Protein AF-A0A7S0CNH3-F1 (afdb_monomer_lite)

Secondary structure (DSSP, 8-state):
-TTTSS--GGGSPP--HHHHHHHHHHHHHHTT---EEEEEEETHHHHHHHHHHHHH--SS----TT--SS-SEEEEEEES--SS--HHHHHHHHHHHT-

Radius of gyration: 16.24 Å; chains: 1; bounding box: 34×35×37 Å

Sequence (99 aa):
HPQTGSVYGNDFPDISVQDTVRLQLKMLKSIGVRGVKCVVGGSFGGMQCVEYAAQAGTSANPWNLDGSSSPFVRSVIPIGCGAAHTGWQIAISEVQRQA

Structure (mmCIF, N/CA/C/O backbone):
data_AF-A0A7S0CNH3-F1
#
_entry.id   AF-A0A7S0CNH3-F1
#
loop_
_atom_site.group_PDB
_atom_site.id
_atom_site.type_symbol
_atom_site.label_atom_id
_atom_site.label_alt_id
_atom_site.label_comp_id
_atom_site.label_asym_id
_atom_site.label_entity_id
_atom_site.label_seq_id
_atom_site.pdbx_PDB_ins_code
_atom_site.Cartn_x
_atom_site.Cartn_y
_atom_site.Cartn_z
_atom_site.occupancy
_atom_site.B_iso_or_equiv
_atom_site.auth_seq_id
_atom_site.auth_comp_id
_atom_site.auth_asym_id
_atom_site.auth_atom_id
_atom_site.pdbx_PDB_model_num
ATOM 1 N N . HIS A 1 1 ? -16.843 -6.381 17.749 1.00 83.31 1 HIS A N 1
ATOM 2 C CA . HIS A 1 1 ? -16.033 -7.173 18.681 1.00 83.31 1 HIS A CA 1
ATOM 3 C C . HIS A 1 1 ? -16.653 -8.565 18.825 1.00 83.31 1 HIS A C 1
ATOM 5 O O . HIS A 1 1 ? -17.602 -8.725 19.579 1.00 83.31 1 HIS A O 1
ATOM 11 N N . PRO A 1 2 ? -16.200 -9.564 18.042 1.00 89.44 2 PRO A N 1
ATOM 12 C CA . PRO A 1 2 ? -16.767 -10.917 18.016 1.00 89.44 2 PRO A CA 1
ATOM 13 C C . PRO A 1 2 ? -16.840 -11.598 19.387 1.00 89.44 2 PRO A C 1
ATOM 15 O O . PRO A 1 2 ? -17.740 -12.394 19.620 1.00 89.44 2 PRO A O 1
ATOM 18 N N . GLN A 1 3 ? -15.918 -11.265 20.292 1.00 92.88 3 GLN A N 1
ATOM 19 C CA . GLN A 1 3 ? -15.840 -11.818 21.641 1.00 92.88 3 GLN A CA 1
ATOM 20 C C . GLN A 1 3 ? -16.935 -11.276 22.572 1.00 92.88 3 GLN A C 1
ATOM 22 O O . GLN A 1 3 ? -17.385 -11.997 23.455 1.00 92.88 3 GLN A O 1
ATOM 27 N N . THR A 1 4 ? -17.368 -10.024 22.388 1.00 92.56 4 THR A N 1
ATOM 28 C CA . THR A 1 4 ? -18.365 -9.368 23.260 1.00 92.56 4 THR A CA 1
ATOM 29 C C . THR A 1 4 ? -19.693 -9.079 22.563 1.00 92.56 4 THR A C 1
ATOM 31 O O . THR A 1 4 ? -20.643 -8.658 23.212 1.00 92.56 4 THR A O 1
ATOM 34 N N . GLY A 1 5 ? -19.765 -9.228 21.239 1.00 94.62 5 GLY A N 1
ATOM 35 C CA . GLY A 1 5 ? -20.914 -8.828 20.423 1.00 94.62 5 GLY A CA 1
ATOM 36 C C . GLY A 1 5 ? -21.106 -7.311 20.264 1.00 94.62 5 GLY A C 1
ATOM 37 O O . GLY A 1 5 ? -22.018 -6.896 19.557 1.00 94.62 5 GLY A O 1
ATOM 38 N N . SER A 1 6 ? -20.260 -6.469 20.871 1.00 95.31 6 SER A N 1
ATOM 39 C CA . SER A 1 6 ? -20.374 -5.002 20.819 1.00 95.31 6 SER A CA 1
ATOM 40 C C . SER A 1 6 ? -19.601 -4.382 19.646 1.00 95.31 6 SER A C 1
ATOM 42 O O . SER A 1 6 ? -18.768 -5.031 19.008 1.00 95.31 6 SER A O 1
ATOM 44 N N . VAL A 1 7 ? -19.848 -3.103 19.344 1.00 95.62 7 VAL A N 1
ATOM 45 C CA . VAL A 1 7 ? -19.007 -2.319 18.418 1.00 95.62 7 VAL A CA 1
ATOM 46 C C . VAL A 1 7 ? -17.607 -2.156 19.023 1.00 95.62 7 VAL A C 1
ATOM 48 O O . VAL A 1 7 ? -17.477 -2.086 20.240 1.00 95.62 7 VAL A O 1
ATOM 51 N N . TYR A 1 8 ? -16.563 -2.134 18.185 1.00 95.75 8 TYR A N 1
ATOM 52 C CA . TYR A 1 8 ? -15.178 -2.010 18.658 1.00 95.75 8 TYR A CA 1
ATOM 53 C C . TYR A 1 8 ? -14.876 -0.641 19.284 1.00 95.75 8 TYR A C 1
ATOM 55 O O . TYR A 1 8 ? -14.252 -0.588 20.331 1.00 95.75 8 TYR A O 1
ATOM 63 N N . GLY A 1 9 ? -15.322 0.466 18.678 1.00 93.31 9 GLY A N 1
ATOM 64 C CA . GLY A 1 9 ? -15.016 1.805 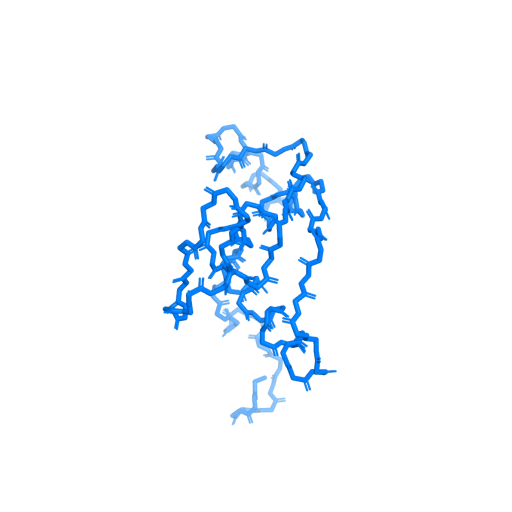19.193 1.00 93.31 9 GLY A CA 1
ATOM 65 C C . GLY A 1 9 ? -13.509 1.996 19.401 1.00 93.31 9 GLY A C 1
ATOM 66 O O . GLY A 1 9 ? -12.724 1.699 18.503 1.00 93.31 9 GLY A O 1
ATOM 67 N N . ASN A 1 10 ? -13.121 2.429 20.600 1.00 91.94 10 ASN A N 1
ATOM 68 C CA . ASN A 1 10 ? -11.718 2.627 20.979 1.00 91.94 10 ASN A CA 1
ATOM 69 C C . ASN A 1 10 ? -10.938 1.315 21.177 1.00 91.94 10 ASN A C 1
ATOM 71 O O . ASN A 1 10 ? -9.715 1.355 21.217 1.00 91.94 10 ASN A O 1
ATOM 75 N N . ASP A 1 11 ? -11.615 0.164 21.268 1.00 93.44 11 ASP A N 1
ATOM 76 C CA . ASP A 1 11 ? -10.965 -1.153 21.330 1.00 93.44 11 ASP A CA 1
ATOM 77 C C . ASP A 1 11 ? -10.524 -1.642 19.938 1.00 93.44 11 ASP A C 1
ATOM 79 O O . ASP A 1 11 ? -9.997 -2.749 19.794 1.00 93.44 11 ASP A O 1
ATOM 83 N N . PHE A 1 12 ? -10.789 -0.867 18.878 1.00 94.75 12 PHE A N 1
ATOM 84 C CA . PHE A 1 12 ? -10.273 -1.190 17.555 1.00 94.75 12 PHE A CA 1
ATOM 85 C C . PHE A 1 12 ? -8.748 -1.005 17.540 1.00 94.75 12 PHE A C 1
ATOM 87 O O . PHE A 1 12 ? -8.265 0.032 17.989 1.00 94.75 12 PHE A O 1
ATOM 94 N N . PRO A 1 13 ? -7.977 -1.982 17.030 1.00 93.56 13 PRO A N 1
ATOM 95 C CA . PRO A 1 13 ? -6.525 -1.884 17.028 1.00 93.56 13 PRO A CA 1
ATOM 96 C C . PRO A 1 13 ? -6.049 -0.757 16.113 1.00 93.56 13 PRO A C 1
ATOM 98 O O . PRO A 1 13 ? -6.666 -0.473 15.083 1.00 93.56 13 PRO A O 1
ATOM 101 N N . ASP A 1 14 ? -4.898 -0.182 16.448 1.00 94.69 14 ASP A N 1
ATOM 102 C CA . ASP A 1 14 ? -4.206 0.731 15.548 1.00 94.69 14 ASP A CA 1
ATOM 103 C C . ASP A 1 14 ? -3.906 0.030 14.218 1.00 94.69 14 ASP A C 1
ATOM 105 O O . ASP A 1 14 ? -3.390 -1.091 14.182 1.00 94.69 14 ASP A O 1
ATOM 109 N N . ILE A 1 15 ? -4.240 0.701 13.115 1.00 95.38 15 ILE A N 1
ATOM 110 C CA . ILE A 1 15 ? -4.011 0.200 11.760 1.00 95.38 15 ILE A CA 1
ATOM 111 C C . ILE A 1 15 ? -3.023 1.084 11.015 1.00 95.38 15 ILE A C 1
ATOM 113 O O . ILE A 1 15 ? -3.070 2.313 11.084 1.00 95.38 15 ILE A O 1
ATOM 117 N N . SER A 1 16 ? -2.153 0.446 10.240 1.00 94.94 16 SER A N 1
ATOM 118 C CA . SER A 1 16 ? -1.217 1.129 9.354 1.00 94.94 16 SER A CA 1
ATOM 119 C C . SER A 1 16 ? -1.613 0.999 7.878 1.00 94.94 16 SER A C 1
ATOM 121 O O . SER A 1 16 ? -2.442 0.173 7.474 1.00 94.94 16 SER A O 1
ATOM 123 N N . VAL A 1 17 ? -0.952 1.789 7.025 1.00 95.56 17 VAL A N 1
ATOM 124 C CA . VAL A 1 17 ? -0.994 1.600 5.562 1.00 95.56 17 VAL A CA 1
ATOM 125 C C . VAL A 1 17 ? -0.523 0.189 5.187 1.00 95.56 17 VAL A C 1
ATOM 127 O O . VAL A 1 17 ? -1.091 -0.430 4.286 1.00 95.56 17 VAL A O 1
ATOM 130 N N . GLN A 1 18 ? 0.451 -0.355 5.924 1.00 95.81 18 GLN A N 1
ATOM 131 C CA . GLN A 1 18 ? 0.986 -1.698 5.701 1.00 95.81 18 GLN A CA 1
ATOM 132 C C . GLN A 1 18 ? -0.077 -2.773 5.914 1.00 95.81 18 GLN A C 1
ATOM 134 O O . GLN A 1 18 ? -0.176 -3.709 5.118 1.00 95.81 18 GLN A O 1
ATOM 139 N N . ASP A 1 19 ? -0.902 -2.627 6.951 1.00 97.38 19 ASP A N 1
ATOM 140 C CA . ASP A 1 19 ? -1.987 -3.567 7.243 1.00 97.38 19 ASP A CA 1
ATOM 141 C C . ASP A 1 19 ? -3.070 -3.515 6.169 1.00 97.38 19 ASP A C 1
ATOM 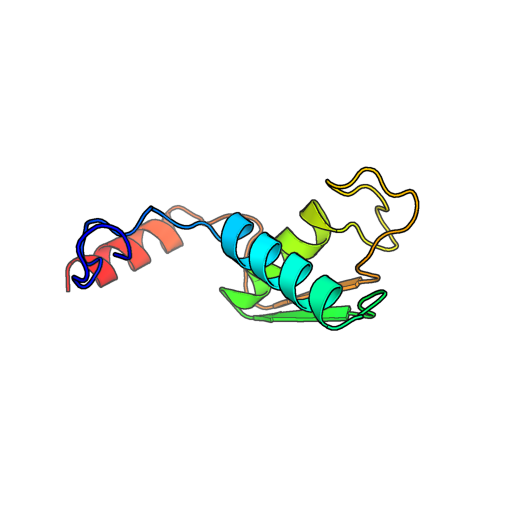143 O O . ASP A 1 19 ? -3.555 -4.559 5.726 1.00 97.38 19 ASP A O 1
ATOM 147 N N . THR A 1 20 ? -3.380 -2.310 5.687 1.00 97.06 20 THR A N 1
ATOM 148 C CA . THR A 1 20 ? -4.329 -2.100 4.587 1.00 97.06 20 THR A CA 1
ATOM 149 C C . THR A 1 20 ? -3.859 -2.803 3.313 1.00 97.06 20 THR A C 1
ATOM 151 O O . THR A 1 20 ? -4.606 -3.592 2.733 1.00 97.06 20 THR A O 1
ATOM 154 N N . VAL A 1 21 ? -2.605 -2.596 2.899 1.00 97.56 21 VAL A N 1
ATOM 155 C CA . VAL A 1 21 ? -2.055 -3.239 1.692 1.00 97.56 21 VAL A CA 1
ATOM 156 C C . VAL A 1 21 ? -1.937 -4.751 1.861 1.00 97.56 21 VAL A C 1
ATOM 158 O O . VAL A 1 21 ? -2.283 -5.504 0.949 1.00 97.56 21 VAL A O 1
ATOM 161 N N . ARG A 1 22 ? -1.540 -5.232 3.044 1.00 96.62 22 ARG A N 1
ATOM 162 C CA . ARG A 1 22 ? -1.484 -6.671 3.340 1.00 96.62 22 ARG A CA 1
ATOM 163 C C . ARG A 1 22 ? -2.865 -7.320 3.225 1.00 96.62 22 ARG A C 1
ATOM 165 O O . ARG A 1 22 ? -2.978 -8.421 2.681 1.00 96.62 22 ARG A O 1
ATOM 172 N N . LEU A 1 23 ? -3.912 -6.653 3.714 1.00 97.56 23 LEU A N 1
ATOM 173 C CA . LEU A 1 23 ? -5.298 -7.103 3.572 1.00 97.56 23 LEU A CA 1
ATOM 174 C C . LEU A 1 23 ? -5.719 -7.148 2.099 1.00 97.56 23 LEU A C 1
ATOM 176 O O . LEU A 1 23 ? -6.237 -8.169 1.646 1.00 97.56 23 LEU A O 1
ATOM 180 N N . GLN A 1 24 ? -5.457 -6.083 1.341 1.00 97.50 24 GLN A N 1
ATOM 181 C CA . GLN A 1 24 ? -5.801 -6.019 -0.081 1.00 97.50 24 GLN A CA 1
ATOM 182 C C . GLN A 1 24 ? -5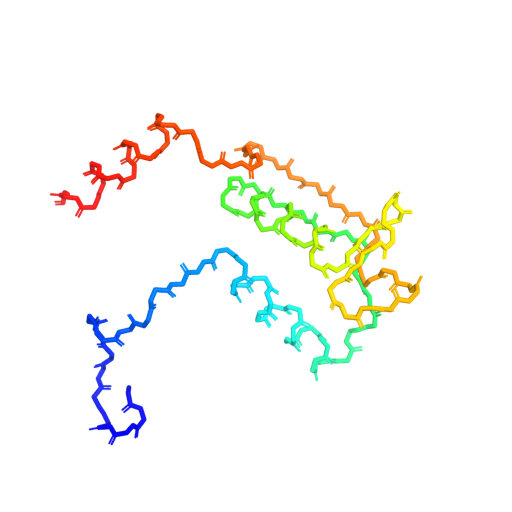.069 -7.100 -0.894 1.00 97.50 24 GLN A C 1
ATOM 184 O O . GLN A 1 24 ? -5.686 -7.770 -1.718 1.00 97.50 24 GLN A O 1
ATOM 189 N N . LEU A 1 25 ? -3.777 -7.341 -0.639 1.00 96.31 25 LEU A N 1
ATOM 190 C CA . LEU A 1 25 ? -3.011 -8.422 -1.272 1.00 96.31 25 LEU A CA 1
ATOM 191 C C . LEU A 1 25 ? -3.608 -9.802 -0.974 1.00 96.31 25 LEU A C 1
ATOM 193 O O . LEU A 1 25 ? -3.752 -10.618 -1.886 1.00 96.31 25 LEU A O 1
ATOM 197 N N . LYS A 1 26 ? -3.980 -10.065 0.286 1.00 96.38 26 LYS A N 1
ATOM 198 C CA . LYS A 1 26 ? -4.653 -11.315 0.674 1.00 96.38 26 LYS A CA 1
ATOM 199 C C . LYS A 1 26 ? -5.993 -11.477 -0.042 1.00 96.38 26 LYS A C 1
ATOM 201 O O . LYS A 1 26 ? -6.268 -12.559 -0.550 1.00 96.38 26 LYS A O 1
ATOM 206 N N . MET A 1 27 ? -6.782 -10.409 -0.121 1.00 97.94 27 MET A N 1
ATOM 207 C CA . MET A 1 27 ? -8.071 -10.397 -0.814 1.00 97.94 27 MET A CA 1
ATOM 208 C C . MET A 1 27 ? -7.916 -10.655 -2.319 1.00 97.94 27 MET A C 1
ATOM 210 O O . MET A 1 27 ? -8.617 -11.495 -2.874 1.00 97.94 27 MET A O 1
ATOM 214 N N . LEU A 1 28 ? -6.956 -10.006 -2.985 1.00 97.19 28 LEU A N 1
ATOM 215 C CA . LEU A 1 28 ? -6.665 -10.254 -4.402 1.00 97.19 28 LEU A CA 1
ATOM 216 C C . LEU A 1 28 ? -6.292 -11.723 -4.645 1.00 97.19 28 LEU A C 1
ATOM 218 O O . LEU A 1 28 ? -6.837 -12.366 -5.544 1.00 97.19 28 LEU A O 1
ATOM 222 N N . LYS A 1 29 ? -5.406 -12.277 -3.809 1.00 94.56 29 LYS A N 1
ATOM 223 C CA . LYS A 1 29 ? -5.024 -13.694 -3.880 1.00 94.56 29 LYS A CA 1
ATOM 224 C C . LYS A 1 29 ? -6.228 -14.616 -3.630 1.00 94.56 29 LYS A C 1
ATOM 226 O O . LYS A 1 29 ? -6.370 -15.613 -4.333 1.00 94.56 29 LYS A O 1
ATOM 231 N N . SER A 1 30 ? -7.123 -14.279 -2.695 1.00 97.50 30 SER A N 1
ATOM 232 C CA . SER A 1 30 ? -8.289 -15.115 -2.363 1.00 97.50 30 SER A CA 1
ATOM 233 C C . SER A 1 30 ? -9.344 -15.167 -3.468 1.00 97.50 30 SER A C 1
ATOM 235 O O . SER A 1 30 ? -10.054 -16.161 -3.573 1.00 97.50 30 SER A O 1
ATOM 237 N N . ILE A 1 31 ? -9.439 -14.131 -4.306 1.00 98.19 31 ILE A N 1
ATOM 238 C CA . ILE A 1 31 ? -10.329 -14.117 -5.481 1.00 98.19 31 ILE A CA 1
ATOM 239 C C . ILE A 1 31 ? -9.646 -14.648 -6.756 1.00 98.19 31 ILE A C 1
ATOM 241 O O . ILE A 1 31 ? -10.198 -14.534 -7.848 1.00 98.19 31 ILE A O 1
ATOM 245 N N . GLY A 1 32 ? -8.443 -15.223 -6.640 1.00 97.31 32 GLY A N 1
ATOM 246 C CA . GLY A 1 32 ? -7.733 -15.869 -7.747 1.00 97.31 32 GLY A CA 1
ATOM 247 C C . GLY A 1 32 ? -6.916 -14.931 -8.643 1.00 97.31 32 GLY A C 1
ATOM 248 O O . GLY A 1 32 ? -6.472 -15.348 -9.717 1.00 97.31 32 GLY A O 1
ATOM 249 N N . VAL A 1 33 ? -6.673 -13.679 -8.235 1.00 97.38 33 VAL A N 1
ATOM 250 C CA . VAL A 1 33 ? -5.765 -12.786 -8.972 1.00 97.38 33 VAL A CA 1
ATOM 251 C C . VAL A 1 33 ? -4.341 -13.318 -8.850 1.00 97.38 33 VAL A C 1
ATOM 253 O O . VAL A 1 33 ? -3.819 -13.499 -7.753 1.00 97.38 33 VAL A O 1
ATOM 256 N N . ARG A 1 34 ? -3.696 -13.550 -9.996 1.00 94.00 34 ARG A N 1
ATOM 257 C CA . ARG A 1 34 ? -2.328 -14.098 -10.074 1.00 94.00 34 ARG A CA 1
ATOM 258 C C . ARG A 1 34 ? -1.239 -13.032 -10.154 1.00 94.00 34 ARG A C 1
ATOM 260 O O . ARG A 1 34 ? -0.063 -13.345 -10.021 1.00 94.00 34 ARG A O 1
ATOM 267 N N . GLY A 1 35 ? -1.631 -11.790 -10.395 1.00 94.69 35 GLY A N 1
ATOM 268 C CA . GLY A 1 35 ? -0.729 -10.655 -10.437 1.00 94.69 35 GLY A CA 1
ATOM 269 C C . GLY A 1 35 ? -1.454 -9.389 -10.866 1.00 94.69 35 GLY A C 1
ATOM 270 O O . GLY A 1 35 ? -2.525 -9.437 -11.475 1.00 94.69 35 GLY A O 1
ATOM 271 N N . VAL A 1 36 ? -0.850 -8.253 -10.547 1.00 97.00 36 VAL A N 1
ATOM 272 C CA . VAL A 1 36 ? -1.372 -6.916 -10.817 1.00 97.00 36 VAL A CA 1
ATOM 273 C C . VAL A 1 36 ? -0.428 -6.204 -11.771 1.00 97.00 36 VAL A C 1
ATOM 275 O O . VAL A 1 36 ? 0.769 -6.066 -11.514 1.00 97.00 36 VAL A O 1
ATOM 278 N N . LYS A 1 37 ? -0.967 -5.722 -12.893 1.00 97.75 37 LYS A N 1
ATOM 279 C CA . LYS A 1 37 ? -0.166 -5.008 -13.893 1.00 97.75 37 LYS A CA 1
ATOM 280 C C . LYS A 1 37 ? 0.333 -3.666 -13.366 1.00 97.75 37 LYS A C 1
ATOM 282 O O . LYS A 1 37 ? 1.484 -3.324 -13.602 1.00 97.75 37 LYS A O 1
ATOM 287 N N . CYS A 1 38 ? -0.527 -2.913 -12.693 1.00 97.81 38 CYS A N 1
ATOM 288 C CA . CYS A 1 38 ? -0.193 -1.602 -12.167 1.00 97.81 38 CYS A CA 1
ATOM 289 C C . CYS A 1 38 ? -1.091 -1.267 -10.975 1.00 97.81 38 CYS A C 1
ATOM 291 O O . CYS A 1 38 ? -2.294 -1.517 -11.041 1.00 97.81 38 CYS A O 1
ATOM 293 N N . VAL A 1 39 ? -0.513 -0.701 -9.917 1.00 98.06 39 VAL A N 1
ATOM 294 C CA . VAL A 1 39 ? -1.260 -0.070 -8.820 1.00 98.06 39 VAL A CA 1
ATOM 295 C C . VAL A 1 39 ? -1.142 1.443 -8.980 1.00 98.06 39 VAL A C 1
ATOM 297 O O . VAL A 1 39 ? -0.037 1.956 -9.146 1.00 98.06 39 VAL A O 1
ATOM 300 N N . VAL A 1 40 ? -2.265 2.155 -8.954 1.00 98.25 40 VAL A N 1
ATOM 301 C CA . VAL A 1 40 ? -2.320 3.609 -9.161 1.00 98.25 40 VAL A CA 1
ATOM 302 C C . VAL A 1 40 ? -3.103 4.240 -8.023 1.00 98.25 40 VAL A C 1
ATOM 304 O O . VAL A 1 40 ? -4.163 3.735 -7.654 1.00 98.25 40 VAL A O 1
ATOM 307 N N . GLY A 1 41 ? -2.610 5.350 -7.478 1.00 97.69 41 GLY A N 1
ATOM 308 C CA . GLY A 1 41 ? -3.259 5.990 -6.343 1.00 97.69 41 GLY A CA 1
ATOM 309 C C . GLY A 1 41 ? -2.693 7.365 -6.024 1.00 97.69 41 GLY A C 1
ATOM 310 O O . GLY A 1 41 ? -1.490 7.603 -6.133 1.00 97.69 41 GLY A O 1
ATOM 311 N N . GLY A 1 42 ? -3.583 8.271 -5.615 1.00 96.56 42 GLY A N 1
ATOM 312 C CA . GLY A 1 42 ? -3.239 9.620 -5.175 1.00 96.56 42 GLY A CA 1
ATOM 313 C C . GLY A 1 42 ? -3.312 9.791 -3.658 1.00 96.56 42 GLY A C 1
ATOM 314 O O . GLY A 1 42 ? -4.094 9.100 -3.005 1.00 96.56 42 GLY A O 1
ATOM 315 N N . SER A 1 43 ? -2.538 10.724 -3.092 1.00 94.25 43 SER A N 1
ATOM 316 C CA . SER A 1 43 ? -2.556 11.060 -1.657 1.00 94.25 43 SER A CA 1
ATOM 317 C C . SER A 1 43 ? -2.366 9.803 -0.783 1.00 94.25 43 SER A C 1
ATOM 319 O O . SER A 1 43 ? -1.370 9.096 -0.942 1.00 94.25 43 SER A O 1
ATOM 321 N N . PHE A 1 44 ? -3.324 9.455 0.078 1.00 93.88 44 PHE A N 1
ATOM 322 C CA . PHE A 1 44 ? -3.307 8.213 0.858 1.00 93.88 44 PHE A CA 1
ATOM 323 C C . PHE A 1 44 ? -3.227 6.946 -0.016 1.00 93.88 44 PHE A C 1
ATOM 325 O O . PHE A 1 44 ? -2.516 5.999 0.313 1.00 93.88 44 PHE A O 1
ATOM 332 N N . GLY A 1 45 ? -3.885 6.936 -1.179 1.00 96.50 45 GLY A N 1
ATOM 333 C CA . GLY A 1 45 ? -3.760 5.846 -2.152 1.00 96.50 45 GLY A CA 1
ATOM 334 C C . GLY A 1 45 ? -2.370 5.775 -2.792 1.00 96.50 45 GLY A C 1
ATOM 335 O O . GLY A 1 45 ? -1.907 4.697 -3.155 1.00 96.50 45 GLY A O 1
ATOM 336 N N . GLY A 1 46 ? -1.668 6.905 -2.890 1.00 96.94 46 GLY A N 1
ATOM 337 C CA . GLY A 1 46 ? -0.277 6.938 -3.338 1.00 96.94 46 GLY A CA 1
ATOM 338 C C . GLY A 1 46 ? 0.666 6.305 -2.314 1.00 96.94 46 GLY A C 1
ATOM 339 O O . GLY A 1 46 ? 1.555 5.544 -2.689 1.00 96.94 46 GLY A O 1
ATOM 340 N N . MET A 1 47 ? 0.413 6.516 -1.019 1.00 96.19 47 MET A N 1
ATOM 341 C CA . MET A 1 47 ? 1.138 5.819 0.051 1.00 96.19 47 MET A CA 1
ATOM 342 C C . MET A 1 47 ? 0.908 4.305 -0.017 1.00 96.19 47 MET A C 1
ATOM 344 O O . MET A 1 47 ? 1.859 3.534 0.085 1.00 96.19 47 MET A O 1
ATOM 348 N N . GLN A 1 48 ? -0.327 3.868 -0.292 1.00 97.56 48 GLN A N 1
ATOM 349 C CA . GLN A 1 48 ? -0.610 2.452 -0.546 1.00 97.56 48 GLN A CA 1
ATOM 350 C C . GLN A 1 48 ? 0.155 1.927 -1.770 1.00 97.56 48 GLN A C 1
ATOM 352 O O . GLN A 1 48 ? 0.684 0.825 -1.714 1.00 97.56 48 GLN A O 1
ATOM 357 N N . CYS A 1 49 ? 0.281 2.700 -2.856 1.00 97.31 49 CYS A N 1
ATOM 358 C CA . CYS A 1 49 ? 1.080 2.296 -4.023 1.00 97.31 49 CYS A CA 1
ATOM 359 C C . CYS A 1 49 ? 2.545 2.031 -3.662 1.00 97.31 49 CYS A C 1
ATOM 361 O O . CYS A 1 49 ? 3.113 1.032 -4.100 1.00 97.31 49 CYS A O 1
ATOM 363 N N . VAL A 1 50 ? 3.154 2.911 -2.862 1.00 95.44 50 VAL A N 1
ATOM 364 C CA . VAL A 1 50 ? 4.530 2.722 -2.374 1.00 95.44 50 VAL A CA 1
ATOM 365 C C . VAL A 1 50 ? 4.624 1.444 -1.540 1.00 95.44 50 VAL A C 1
ATOM 367 O O . VAL A 1 50 ? 5.522 0.630 -1.749 1.00 95.44 50 VAL A O 1
ATOM 370 N N . GLU A 1 51 ? 3.653 1.216 -0.663 1.00 96.06 51 GLU A N 1
ATOM 371 C CA . GLU A 1 51 ? 3.612 0.030 0.186 1.00 96.06 51 GLU A CA 1
ATOM 372 C C . GLU A 1 51 ? 3.368 -1.267 -0.611 1.00 96.06 51 GLU A C 1
ATOM 374 O O . GLU A 1 51 ? 3.957 -2.300 -0.307 1.00 96.06 51 GLU A O 1
ATOM 379 N N . TYR A 1 52 ? 2.595 -1.227 -1.699 1.00 96.56 52 TYR A N 1
ATOM 380 C CA . TYR A 1 52 ? 2.477 -2.346 -2.638 1.00 96.56 52 TYR A CA 1
ATOM 381 C C . TYR A 1 52 ? 3.828 -2.712 -3.255 1.00 96.56 52 TYR A C 1
ATOM 383 O O . TYR A 1 52 ? 4.158 -3.895 -3.333 1.00 96.56 52 TYR A O 1
ATOM 391 N N . ALA A 1 53 ? 4.618 -1.719 -3.672 1.00 94.75 53 ALA A N 1
ATOM 392 C CA . ALA A 1 53 ? 5.950 -1.968 -4.217 1.00 94.75 53 AL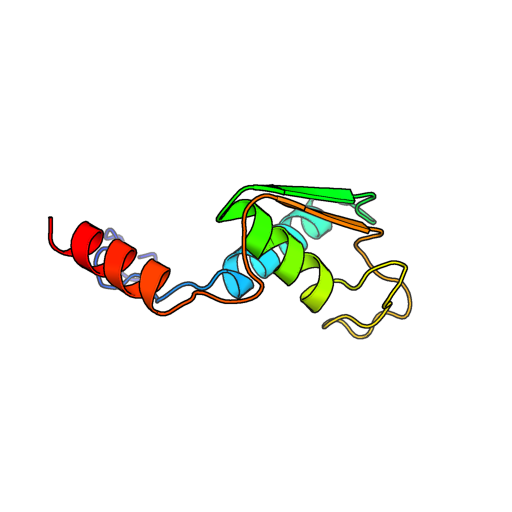A A CA 1
ATOM 393 C C . ALA A 1 53 ? 6.890 -2.594 -3.177 1.00 94.75 53 ALA A C 1
ATOM 395 O O . ALA A 1 53 ? 7.674 -3.472 -3.530 1.00 94.75 53 ALA A O 1
ATOM 396 N N . ALA A 1 54 ? 6.787 -2.176 -1.912 1.00 93.06 54 ALA A N 1
ATOM 397 C CA . ALA A 1 54 ? 7.561 -2.754 -0.820 1.00 93.06 54 ALA A CA 1
ATOM 398 C C . ALA A 1 54 ? 7.119 -4.193 -0.508 1.00 93.06 54 ALA A C 1
ATOM 400 O O . ALA A 1 54 ? 7.943 -5.098 -0.464 1.00 93.06 54 ALA A O 1
ATOM 401 N N . GLN A 1 55 ? 5.822 -4.449 -0.330 1.00 94.88 55 GLN A N 1
ATOM 402 C CA . GLN A 1 55 ? 5.358 -5.762 0.124 1.00 94.88 55 GLN A CA 1
ATOM 403 C C . GLN A 1 55 ? 5.338 -6.831 -0.973 1.00 94.88 55 GLN A C 1
ATOM 405 O O . GLN A 1 55 ? 5.584 -8.005 -0.692 1.00 94.88 55 GLN A O 1
ATOM 410 N N . ALA A 1 56 ? 5.006 -6.447 -2.206 1.00 95.00 56 ALA A N 1
ATOM 411 C CA . ALA A 1 56 ? 4.703 -7.365 -3.305 1.00 95.00 56 ALA A CA 1
ATOM 412 C C . ALA A 1 56 ? 5.739 -7.343 -4.442 1.00 95.00 56 ALA A C 1
ATOM 414 O O . ALA A 1 56 ? 5.589 -8.082 -5.424 1.00 95.00 56 ALA A O 1
ATOM 415 N N . GLY A 1 57 ? 6.772 -6.510 -4.306 1.00 93.94 57 GLY A N 1
ATOM 416 C CA . GLY A 1 57 ? 7.789 -6.291 -5.321 1.00 93.94 57 GLY A CA 1
ATOM 417 C C . GLY A 1 57 ? 7.258 -5.600 -6.570 1.00 93.94 57 GLY A C 1
ATOM 418 O O . GLY A 1 57 ? 6.066 -5.348 -6.744 1.00 93.94 57 GLY A O 1
ATOM 419 N N . THR A 1 58 ? 8.178 -5.278 -7.467 1.00 95.56 58 THR A N 1
ATOM 420 C CA . THR A 1 58 ? 7.912 -4.699 -8.783 1.00 95.56 58 THR A CA 1
ATOM 421 C C . THR A 1 58 ? 8.800 -5.341 -9.839 1.00 95.56 58 THR A C 1
ATOM 423 O O . THR A 1 58 ? 9.739 -6.073 -9.544 1.00 95.56 58 THR A O 1
ATOM 426 N N . SER A 1 59 ? 8.562 -5.010 -11.107 1.00 94.00 59 SER A N 1
ATOM 427 C CA . SER A 1 59 ? 9.479 -5.378 -12.196 1.00 94.00 59 SER A CA 1
ATOM 428 C C . SER A 1 59 ? 10.912 -4.922 -11.983 1.00 94.00 59 SER A C 1
ATOM 430 O O . SER A 1 59 ? 11.831 -5.600 -12.427 1.00 94.00 59 SER A O 1
ATOM 432 N N . ALA A 1 60 ? 11.066 -3.728 -11.409 1.00 92.06 60 ALA A N 1
ATOM 433 C CA . ALA A 1 60 ? 12.353 -3.077 -11.224 1.00 92.06 60 ALA A CA 1
ATOM 434 C C . ALA A 1 60 ? 13.056 -3.575 -9.956 1.00 92.06 60 ALA A C 1
ATOM 436 O O . ALA A 1 60 ? 14.279 -3.561 -9.887 1.00 92.06 60 ALA A O 1
ATOM 437 N N . ASN A 1 61 ? 12.284 -4.037 -8.972 1.00 91.19 61 ASN A N 1
ATOM 438 C CA . ASN A 1 61 ? 12.783 -4.640 -7.748 1.00 91.19 61 ASN A CA 1
ATOM 439 C C . ASN A 1 61 ? 11.899 -5.844 -7.384 1.00 91.19 61 ASN A C 1
ATOM 441 O O . ASN A 1 61 ? 10.833 -5.638 -6.804 1.00 91.19 61 ASN A O 1
ATOM 445 N N . PRO A 1 62 ? 12.301 -7.081 -7.725 1.00 90.00 62 PRO A N 1
ATOM 446 C CA . PRO A 1 62 ? 11.474 -8.266 -7.514 1.00 90.00 62 PRO A CA 1
ATOM 447 C C . PRO A 1 62 ? 11.391 -8.699 -6.044 1.00 90.00 62 PRO A C 1
ATOM 449 O O . PRO A 1 62 ? 10.625 -9.615 -5.747 1.00 90.00 62 PRO A O 1
ATOM 452 N N . TRP A 1 63 ? 12.146 -8.060 -5.138 1.00 88.81 63 TRP A N 1
ATOM 453 C CA . TRP A 1 63 ? 12.063 -8.331 -3.705 1.00 88.81 63 TRP A CA 1
ATOM 454 C C . TRP A 1 63 ? 10.633 -8.145 -3.198 1.00 88.81 63 TRP A C 1
ATOM 456 O O . TRP A 1 63 ? 9.971 -7.166 -3.532 1.00 88.81 63 TRP A O 1
ATOM 466 N N . ASN A 1 64 ? 10.159 -9.084 -2.388 1.00 90.25 64 ASN A N 1
ATOM 467 C CA . ASN A 1 64 ? 8.830 -9.066 -1.796 1.00 90.25 64 ASN A CA 1
ATOM 468 C C . ASN A 1 64 ? 8.854 -9.794 -0.444 1.00 90.25 64 ASN A C 1
ATOM 470 O O . ASN A 1 64 ? 9.777 -10.552 -0.140 1.00 90.25 64 ASN A O 1
ATOM 474 N N . LEU A 1 65 ? 7.825 -9.565 0.372 1.00 86.56 65 LEU A N 1
ATOM 475 C CA . LEU A 1 65 ? 7.740 -10.124 1.723 1.00 86.56 65 LEU A CA 1
ATOM 476 C C . LEU A 1 65 ? 7.412 -11.621 1.759 1.00 86.56 65 LEU A C 1
ATOM 478 O O . LEU A 1 65 ? 7.621 -12.249 2.793 1.00 86.56 65 LEU A O 1
ATOM 482 N N . ASP A 1 66 ? 6.872 -12.190 0.676 1.00 85.38 66 ASP A N 1
ATOM 483 C CA . ASP A 1 66 ? 6.528 -13.617 0.622 1.00 85.38 66 ASP A CA 1
ATOM 484 C C . ASP A 1 66 ? 7.671 -14.508 0.107 1.00 85.38 66 ASP A C 1
ATOM 486 O O . ASP A 1 66 ? 7.531 -15.731 0.090 1.00 85.38 66 ASP A O 1
ATOM 490 N N . GLY A 1 67 ? 8.819 -13.917 -0.246 1.00 84.00 67 GLY A N 1
ATOM 491 C CA . GLY A 1 67 ? 10.008 -14.631 -0.712 1.00 84.00 67 GLY A CA 1
ATOM 492 C C . GLY A 1 67 ? 9.875 -15.210 -2.124 1.00 84.00 67 GLY A C 1
ATOM 493 O O . GLY A 1 67 ? 10.744 -15.971 -2.554 1.00 84.00 67 GLY A O 1
ATOM 494 N N . SER A 1 68 ? 8.806 -14.875 -2.853 1.00 83.12 68 SER A N 1
ATOM 495 C CA . SER A 1 68 ? 8.594 -15.305 -4.234 1.00 83.12 68 SER A CA 1
ATOM 496 C C . SER A 1 68 ? 9.661 -14.723 -5.163 1.00 83.12 68 SER A C 1
ATOM 498 O O . SER A 1 68 ? 10.020 -13.550 -5.080 1.00 83.12 68 SER A O 1
ATOM 500 N N . SER A 1 69 ? 10.119 -15.514 -6.132 1.00 80.12 69 SER A N 1
ATOM 501 C CA . SER A 1 69 ? 11.032 -15.053 -7.187 1.00 80.12 69 SER A CA 1
ATOM 502 C C . SER A 1 69 ? 10.353 -14.175 -8.246 1.00 80.12 69 SER A C 1
ATOM 504 O O . SER A 1 69 ? 11.039 -13.491 -9.006 1.00 80.12 69 SER A O 1
ATOM 506 N N . SER A 1 70 ? 9.017 -14.172 -8.301 1.00 87.19 70 SER A N 1
ATOM 507 C CA . SER A 1 70 ? 8.237 -13.320 -9.202 1.00 87.19 70 SER A CA 1
ATOM 508 C C . SER A 1 70 ? 7.451 -12.279 -8.405 1.00 87.19 70 SER A C 1
ATOM 510 O O . SER A 1 70 ? 6.679 -12.670 -7.523 1.00 87.19 70 SER A O 1
ATOM 512 N N . PRO A 1 71 ? 7.559 -10.980 -8.743 1.00 93.31 71 PRO A N 1
ATOM 513 C CA . PRO A 1 71 ? 6.775 -9.949 -8.083 1.00 93.31 71 PRO A CA 1
ATOM 514 C C . PRO A 1 71 ? 5.291 -10.106 -8.433 1.00 93.31 71 PRO A C 1
ATOM 516 O O . PRO A 1 71 ? 4.933 -10.373 -9.586 1.00 93.31 71 PRO A O 1
ATOM 519 N N . PHE A 1 72 ? 4.419 -9.917 -7.443 1.00 94.56 72 PHE A N 1
ATOM 520 C CA . PHE A 1 72 ? 2.968 -9.966 -7.642 1.00 94.56 72 PHE A CA 1
ATOM 521 C C . PHE A 1 72 ? 2.446 -8.681 -8.302 1.00 94.56 72 PHE A C 1
ATOM 523 O O . PHE A 1 72 ? 1.451 -8.720 -9.025 1.00 94.56 72 PHE A O 1
ATOM 530 N N . VAL A 1 73 ? 3.128 -7.549 -8.108 1.00 96.69 73 VAL A N 1
ATOM 531 C CA . VAL A 1 73 ? 2.835 -6.269 -8.769 1.00 96.69 73 VAL A CA 1
ATOM 532 C C . VAL A 1 73 ? 3.913 -5.981 -9.815 1.00 96.69 73 VAL A C 1
ATOM 534 O O . VAL A 1 73 ? 5.097 -6.154 -9.562 1.00 96.69 73 VAL A O 1
ATOM 537 N N . ARG A 1 74 ? 3.544 -5.536 -11.022 1.00 96.44 74 ARG A N 1
ATOM 538 C CA . ARG A 1 74 ? 4.527 -5.222 -12.079 1.00 96.44 74 ARG A CA 1
ATOM 539 C C . ARG A 1 74 ? 5.003 -3.764 -11.993 1.00 96.44 74 ARG A C 1
ATOM 541 O O . ARG A 1 74 ? 6.204 -3.526 -12.131 1.00 96.44 74 ARG A O 1
ATOM 548 N N . SER A 1 75 ? 4.121 -2.799 -11.737 1.00 97.19 75 SER A N 1
ATOM 549 C CA . SER A 1 75 ? 4.475 -1.378 -11.577 1.00 97.19 75 SER A CA 1
ATOM 550 C C . SER A 1 75 ? 3.555 -0.641 -10.600 1.00 97.19 75 SER A C 1
ATOM 552 O O . SER A 1 75 ? 2.461 -1.112 -10.289 1.00 97.19 75 SER A O 1
ATOM 554 N N . VAL A 1 76 ? 3.989 0.536 -10.141 1.00 97.25 76 VAL A N 1
ATOM 555 C CA . VAL A 1 76 ? 3.205 1.427 -9.273 1.00 97.25 76 VAL A CA 1
ATOM 556 C C . VAL A 1 76 ? 3.260 2.870 -9.786 1.00 97.25 76 VAL A C 1
ATOM 558 O O . VAL A 1 76 ? 4.282 3.284 -10.331 1.00 97.25 76 VAL A O 1
ATOM 561 N N . ILE A 1 77 ? 2.169 3.623 -9.626 1.00 97.81 77 ILE A N 1
ATOM 562 C CA . ILE A 1 77 ? 2.052 5.043 -9.994 1.00 97.81 77 ILE A CA 1
ATOM 563 C C . ILE A 1 77 ? 1.500 5.816 -8.780 1.00 97.81 77 ILE A C 1
ATOM 565 O O . ILE A 1 77 ? 0.282 5.978 -8.651 1.00 97.81 77 ILE A O 1
ATOM 569 N N . PRO A 1 78 ? 2.377 6.259 -7.861 1.00 97.06 78 PRO A N 1
ATOM 570 C CA . PRO A 1 78 ? 1.996 7.130 -6.755 1.00 97.06 78 PRO A CA 1
ATOM 571 C C . PRO A 1 78 ? 1.840 8.584 -7.228 1.00 97.06 78 PRO A C 1
ATOM 573 O O . PRO A 1 78 ? 2.678 9.096 -7.971 1.00 97.06 78 PRO A O 1
ATOM 576 N N . ILE A 1 79 ? 0.780 9.267 -6.786 1.00 97.81 79 ILE A N 1
ATOM 577 C CA . ILE A 1 79 ? 0.471 10.651 -7.182 1.00 97.81 79 ILE A CA 1
ATOM 578 C C . ILE A 1 79 ? 0.292 11.526 -5.935 1.00 97.81 79 ILE A C 1
ATOM 580 O O . ILE A 1 79 ? -0.500 11.212 -5.050 1.00 97.81 79 ILE A O 1
ATOM 584 N N . GLY A 1 80 ? 0.992 12.661 -5.859 1.00 94.62 80 GLY A N 1
ATOM 585 C CA . GLY A 1 80 ? 0.766 13.659 -4.803 1.00 94.62 80 GLY A CA 1
ATOM 586 C C . GLY A 1 80 ? 0.985 13.142 -3.373 1.00 94.62 80 GLY A C 1
ATOM 587 O O . GLY A 1 80 ? 0.282 13.559 -2.457 1.00 94.62 80 GLY A O 1
ATOM 588 N N . CYS A 1 81 ? 1.923 12.215 -3.177 1.00 93.81 81 CYS A N 1
ATOM 589 C CA . CYS A 1 81 ? 2.287 11.673 -1.868 1.00 93.81 81 CYS A CA 1
ATOM 590 C C . CYS A 1 81 ? 3.812 11.588 -1.709 1.00 93.81 81 CYS A C 1
ATOM 592 O O . CYS A 1 81 ? 4.547 11.544 -2.695 1.00 93.81 81 CYS A O 1
ATOM 594 N N . GLY A 1 82 ? 4.282 11.545 -0.461 1.00 88.44 82 GLY A N 1
ATOM 595 C CA . GLY A 1 82 ? 5.672 11.229 -0.121 1.00 88.44 82 GLY A CA 1
ATOM 596 C C . GLY A 1 82 ? 5.841 9.759 0.269 1.00 88.44 82 GLY A C 1
ATOM 597 O O . GLY A 1 82 ? 4.855 9.058 0.489 1.00 88.44 82 GLY A O 1
ATOM 598 N N . ALA A 1 83 ? 7.092 9.305 0.391 1.00 85.31 83 ALA A N 1
ATOM 599 C CA . ALA A 1 83 ? 7.412 7.962 0.891 1.00 85.31 83 ALA A CA 1
ATOM 600 C C . ALA A 1 83 ? 7.110 7.789 2.393 1.00 85.31 83 ALA A C 1
ATOM 602 O O . ALA A 1 83 ? 6.929 6.674 2.866 1.00 85.31 83 ALA A O 1
ATOM 603 N N . ALA A 1 84 ? 7.049 8.895 3.134 1.00 89.69 84 ALA A N 1
ATOM 604 C CA . ALA A 1 84 ? 6.658 8.950 4.533 1.00 89.69 84 ALA A CA 1
ATOM 605 C C . ALA A 1 84 ? 5.953 10.282 4.812 1.00 89.69 84 ALA A C 1
ATOM 607 O O . ALA A 1 84 ? 6.121 11.252 4.064 1.00 89.69 84 ALA A O 1
ATOM 608 N N . HIS A 1 85 ? 5.182 10.329 5.897 1.00 91.44 85 HIS A N 1
ATOM 609 C CA . HIS A 1 85 ? 4.605 11.576 6.378 1.0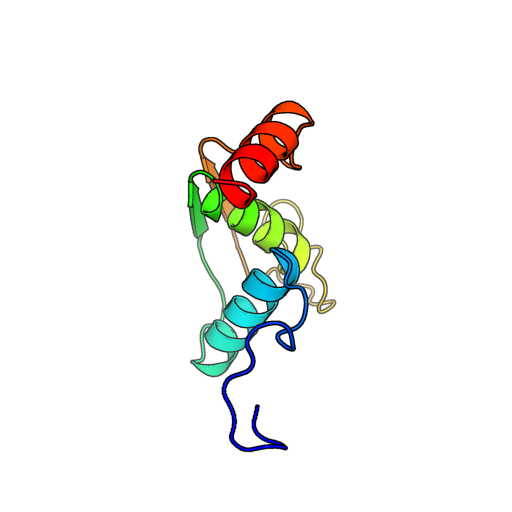0 91.44 85 HIS A CA 1
ATOM 610 C C . HIS A 1 85 ? 5.702 12.546 6.830 1.00 91.44 85 HIS A C 1
ATOM 612 O O . HIS A 1 85 ? 6.592 12.189 7.600 1.00 91.44 85 HIS A O 1
ATOM 618 N N . THR A 1 86 ? 5.612 13.794 6.381 1.00 93.19 86 THR A N 1
ATOM 619 C CA . THR A 1 86 ? 6.443 14.887 6.893 1.00 93.19 86 THR A CA 1
ATOM 620 C C . THR A 1 86 ? 5.831 15.483 8.158 1.00 93.19 86 THR A C 1
ATOM 622 O O . THR A 1 86 ? 4.625 15.367 8.389 1.00 93.19 86 THR A O 1
ATOM 625 N N . GLY A 1 87 ? 6.637 16.197 8.952 1.00 95.12 87 GLY A N 1
ATOM 626 C CA . GLY A 1 87 ? 6.149 16.889 10.152 1.00 95.12 87 GLY A CA 1
ATOM 627 C C . GLY A 1 87 ? 4.969 17.828 9.872 1.00 95.12 87 GLY A C 1
ATOM 628 O O . GLY A 1 87 ? 4.031 17.886 10.658 1.00 95.12 87 GLY A O 1
ATOM 629 N N . TRP A 1 88 ? 4.954 18.481 8.706 1.00 93.31 88 TRP A N 1
ATOM 630 C CA . TRP A 1 88 ? 3.833 19.316 8.265 1.00 93.31 88 TRP A CA 1
ATOM 631 C C . TRP A 1 88 ? 2.528 18.523 8.100 1.00 93.31 88 TRP A C 1
ATOM 633 O O . TRP A 1 88 ? 1.477 18.932 8.585 1.00 93.31 88 TRP A O 1
ATOM 643 N N . GLN A 1 89 ? 2.592 17.359 7.447 1.00 92.75 89 GLN A N 1
ATOM 644 C CA . GLN A 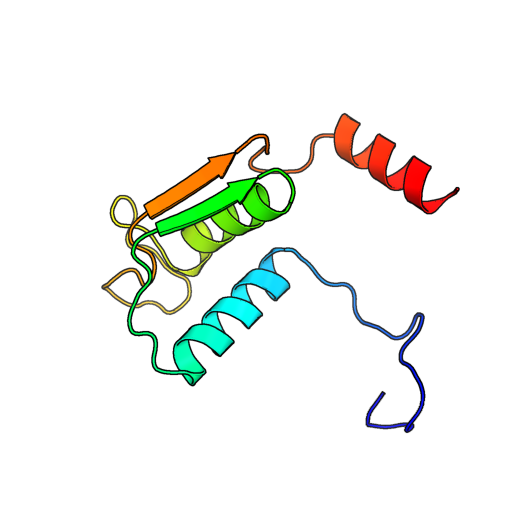1 89 ? 1.421 16.502 7.238 1.00 92.75 89 GLN A CA 1
ATOM 645 C C . GLN A 1 89 ? 0.917 15.894 8.553 1.00 92.75 89 GLN A C 1
ATOM 647 O O . GLN A 1 89 ? -0.293 15.769 8.742 1.00 92.75 89 GLN A O 1
ATOM 652 N N . ILE A 1 90 ? 1.837 15.535 9.457 1.00 92.50 90 ILE A N 1
ATOM 653 C CA . ILE A 1 90 ? 1.507 15.039 10.800 1.00 92.50 90 ILE A CA 1
ATOM 654 C C . ILE A 1 90 ? 0.766 16.126 11.581 1.00 92.50 90 ILE A C 1
ATOM 656 O O . ILE A 1 90 ? -0.314 15.863 12.101 1.00 92.50 90 ILE A O 1
ATOM 660 N N . ALA A 1 91 ? 1.295 17.353 11.598 1.00 94.31 91 ALA A N 1
ATOM 661 C CA . ALA A 1 91 ? 0.685 18.472 12.312 1.00 94.31 91 ALA A CA 1
ATOM 662 C C . ALA A 1 91 ? -0.738 18.782 11.816 1.00 94.31 91 ALA A C 1
ATOM 664 O O . ALA A 1 91 ? -1.644 18.938 12.628 1.00 94.31 91 ALA A O 1
ATOM 665 N N . ILE A 1 92 ? -0.964 18.810 10.496 1.00 92.12 92 ILE A N 1
ATOM 666 C CA . ILE A 1 92 ? -2.312 19.006 9.935 1.00 92.12 92 ILE A CA 1
ATOM 667 C C . ILE A 1 92 ? -3.261 17.879 10.360 1.00 92.12 92 ILE A C 1
ATOM 669 O O . ILE A 1 92 ? -4.394 18.151 10.752 1.00 92.12 92 ILE A O 1
ATOM 673 N N . SER A 1 93 ? -2.804 16.625 10.294 1.00 89.00 93 SER A N 1
ATOM 674 C CA . SER A 1 93 ? -3.627 15.464 10.660 1.00 89.00 93 SER A CA 1
ATOM 675 C C . SER A 1 93 ? -4.009 15.486 12.142 1.00 89.00 93 SER A C 1
ATOM 677 O O . SER A 1 93 ? -5.120 15.100 12.494 1.00 89.00 93 SER A O 1
ATOM 679 N N . GLU A 1 94 ? -3.108 15.959 13.006 1.00 93.06 94 GLU A N 1
ATOM 680 C CA . GLU A 1 94 ? -3.389 16.116 14.434 1.00 93.06 94 GLU A CA 1
ATOM 681 C C . GLU A 1 94 ? -4.420 17.218 14.689 1.00 93.06 94 GLU A C 1
ATOM 683 O O . GLU A 1 94 ? -5.391 16.986 15.402 1.00 93.06 94 GLU A O 1
ATOM 688 N N . VAL A 1 95 ? -4.288 18.379 14.038 1.00 93.31 95 VAL A N 1
ATOM 689 C CA . VAL A 1 95 ? -5.288 19.458 14.143 1.00 93.31 95 VAL A CA 1
ATOM 690 C C . VAL A 1 95 ? -6.676 18.973 13.713 1.00 93.31 95 VAL A C 1
ATOM 692 O O . VAL A 1 95 ? -7.662 19.302 14.363 1.00 93.31 95 VAL A O 1
ATOM 695 N N . GLN A 1 96 ? -6.764 18.153 12.662 1.00 89.69 96 GLN A N 1
ATOM 696 C CA . GLN A 1 96 ? -8.032 17.563 12.215 1.00 89.69 96 GLN A CA 1
ATOM 697 C C . GLN A 1 96 ? -8.636 16.577 13.220 1.00 89.69 96 GLN A C 1
ATOM 699 O O . GLN A 1 96 ? -9.852 16.442 13.266 1.00 89.69 96 GLN A O 1
ATOM 704 N N . ARG A 1 97 ? -7.812 15.874 14.005 1.00 85.81 97 ARG A N 1
ATOM 705 C CA . ARG A 1 97 ? -8.279 14.905 15.009 1.00 85.81 97 ARG A CA 1
ATOM 706 C C . ARG A 1 97 ? -8.880 15.585 16.243 1.00 85.81 97 ARG A C 1
ATOM 708 O O . ARG A 1 97 ? -9.692 14.972 16.928 1.00 85.81 97 ARG A O 1
ATOM 715 N N . GLN A 1 98 ? -8.459 16.817 16.522 1.00 89.12 98 GLN A N 1
ATOM 716 C CA . GLN A 1 98 ? -8.894 17.618 17.671 1.00 89.12 98 GLN A CA 1
ATOM 717 C C . GLN A 1 98 ? -10.110 18.519 17.371 1.00 89.12 98 GLN A C 1
ATOM 719 O O . GLN A 1 98 ? -10.592 19.189 18.284 1.00 89.12 98 GLN A O 1
ATOM 724 N N . ALA A 1 99 ? -10.566 18.580 16.113 1.00 73.31 99 ALA A N 1
ATOM 725 C CA . ALA A 1 99 ? -11.704 19.391 15.666 1.00 73.31 99 ALA A CA 1
ATOM 726 C C . ALA A 1 99 ? -13.032 18.628 15.783 1.00 73.31 99 ALA A C 1
ATOM 728 O O . ALA A 1 99 ? -14.031 19.271 16.176 1.00 73.31 99 ALA A O 1
#

Organism: NCBI:txid420281

Foldseek 3Di:
DVVVPDDCVVVDDDDDLLNVLVVVVVVCVVVPQQAAAEQEDEDSSLLNLLSLCAAQNECVGRDHPVPDNHGRYHYYHYHHYDPDDDPVNVVVVVVVVVD

pLDDT: mean 93.63, std 4.37, range [73.31, 98.25]

InterPro domains:
  IPR008220 Homoserine/serine acetyltransferase MetX-like [PTHR32268] (1-99)
  IPR029058 Alpha/Beta hydrolase fold [G3DSA:3.40.50.1820] (1-99)
  IPR029058 Alpha/Beta hydrolase fold [SSF53474] (2-99)